Protein AF-M1CK83-F1 (afdb_monomer)

Sequence (169 aa):
MVDAKYPPCENCLCTGNTCKSPGETTPYEWPELIGVEIMKAKTIVERSNPNVTGVPLDSGCMTLVDPVCCNRVWLCPDKKDAAQYPPCEICHCIGNNCRSPGETIRYEWPELIGVEIMKAKIIIERTNPDVVAVPLDIGCITLPDPLCCNRVWLCPDKKGRVRVKPVVG

Structure (mmCIF, N/CA/C/O backbone):
data_AF-M1CK83-F1
#
_entry.id   AF-M1CK83-F1
#
loop_
_atom_site.group_PDB
_atom_site.id
_atom_site.type_symbol
_atom_site.label_atom_id
_atom_site.label_alt_id
_atom_site.label_comp_id
_atom_site.label_asym_id
_atom_site.label_entity_id
_atom_site.label_seq_id
_atom_site.pdbx_PDB_ins_code
_atom_site.Cartn_x
_atom_site.Cartn_y
_atom_site.Cartn_z
_atom_site.occupancy
_atom_site.B_iso_or_equiv
_atom_site.auth_seq_id
_atom_site.auth_comp_id
_atom_site.auth_asym_id
_atom_site.auth_atom_id
_atom_site.pdbx_PDB_model_num
ATOM 1 N N . MET A 1 1 ? 9.295 -27.386 -26.760 1.00 34.69 1 MET A N 1
ATOM 2 C CA . MET A 1 1 ? 9.116 -25.927 -26.631 1.00 34.69 1 MET A CA 1
ATOM 3 C C . MET A 1 1 ? 8.457 -25.727 -25.287 1.00 34.69 1 MET A C 1
ATOM 5 O O . MET A 1 1 ? 7.375 -26.257 -25.092 1.00 34.69 1 MET A O 1
ATOM 9 N N . VAL A 1 2 ? 9.179 -25.172 -24.317 1.00 32.31 2 VAL A N 1
ATOM 10 C CA . VAL A 1 2 ? 8.611 -24.915 -22.990 1.00 32.31 2 VAL A CA 1
ATOM 11 C C . VAL A 1 2 ? 7.762 -23.665 -23.154 1.00 32.31 2 VAL A C 1
ATOM 13 O O . VAL A 1 2 ? 8.322 -22.599 -23.398 1.00 32.31 2 VAL A O 1
ATOM 16 N N . ASP A 1 3 ? 6.437 -23.812 -23.129 1.00 34.72 3 ASP A N 1
ATOM 17 C CA . ASP A 1 3 ? 5.533 -22.664 -23.077 1.00 34.72 3 ASP A CA 1
ATOM 18 C C . ASP A 1 3 ? 5.952 -21.794 -21.893 1.00 34.72 3 ASP A C 1
ATOM 20 O O . ASP A 1 3 ? 6.069 -22.269 -20.758 1.00 34.72 3 ASP A O 1
ATOM 24 N N . ALA A 1 4 ? 6.264 -20.530 -22.169 1.00 49.19 4 ALA A N 1
ATOM 25 C CA . ALA A 1 4 ? 6.613 -19.597 -21.119 1.00 49.19 4 ALA A CA 1
ATOM 26 C C . ALA A 1 4 ? 5.390 -19.459 -20.204 1.00 49.19 4 ALA A C 1
ATOM 28 O O . ALA A 1 4 ? 4.327 -19.025 -20.640 1.00 49.19 4 ALA A O 1
ATOM 29 N N . LYS A 1 5 ? 5.549 -19.824 -18.926 1.00 58.62 5 LYS A N 1
ATOM 30 C CA . LYS A 1 5 ? 4.508 -19.741 -17.883 1.00 58.62 5 LYS A CA 1
ATOM 31 C C . LYS A 1 5 ? 3.896 -18.332 -17.759 1.00 58.62 5 LYS A C 1
ATOM 33 O O . LYS A 1 5 ? 2.818 -18.179 -17.194 1.00 58.62 5 LYS A O 1
ATOM 38 N N . TYR A 1 6 ? 4.572 -17.313 -18.296 1.00 65.12 6 TYR A N 1
ATOM 39 C CA . TYR A 1 6 ? 4.213 -15.905 -18.198 1.00 65.12 6 TYR A CA 1
ATOM 40 C C . TYR A 1 6 ? 4.265 -15.212 -19.570 1.00 65.12 6 TYR A C 1
ATOM 42 O O . TYR A 1 6 ? 5.117 -15.562 -20.394 1.00 65.12 6 TYR A O 1
ATOM 50 N N . PRO A 1 7 ? 3.408 -14.200 -19.814 1.00 71.00 7 PRO A N 1
ATOM 51 C CA . PRO A 1 7 ? 3.462 -13.377 -21.027 1.00 71.00 7 PRO A CA 1
ATOM 52 C C . PRO A 1 7 ? 4.839 -12.706 -21.175 1.00 71.00 7 PRO A C 1
ATOM 54 O O . PRO A 1 7 ? 5.480 -12.456 -20.155 1.00 71.00 7 PRO A O 1
ATOM 57 N N . PRO A 1 8 ? 5.318 -12.381 -22.391 1.00 82.19 8 PRO A N 1
ATOM 58 C CA . PRO A 1 8 ? 6.623 -11.743 -22.600 1.00 82.19 8 PRO A CA 1
ATOM 59 C C . PRO A 1 8 ? 6.838 -10.516 -21.702 1.00 82.19 8 PRO A C 1
ATOM 61 O O . PRO A 1 8 ? 5.901 -9.763 -21.455 1.00 82.19 8 PRO A O 1
ATOM 64 N N . CYS A 1 9 ? 8.053 -10.331 -21.184 1.00 80.00 9 CYS A N 1
ATOM 65 C CA . CYS A 1 9 ? 8.382 -9.187 -20.331 1.00 80.00 9 CYS A CA 1
ATOM 66 C C . CYS A 1 9 ? 8.702 -7.955 -21.182 1.00 80.00 9 CYS A C 1
ATOM 68 O O . CYS A 1 9 ? 9.577 -8.018 -22.047 1.00 80.00 9 CYS A O 1
ATOM 70 N N . GLU A 1 10 ? 8.040 -6.837 -20.900 1.00 84.94 10 GLU A N 1
ATOM 71 C CA . GLU A 1 10 ? 8.432 -5.520 -21.389 1.00 84.94 10 GLU A CA 1
ATOM 72 C C . GLU A 1 10 ? 9.302 -4.841 -20.327 1.00 84.94 10 GLU A C 1
ATOM 74 O O . GLU A 1 10 ? 8.803 -4.348 -19.317 1.00 84.94 10 GLU A O 1
ATOM 79 N N . ASN A 1 11 ? 10.621 -4.884 -20.524 1.00 80.94 11 ASN A N 1
ATOM 80 C CA . ASN A 1 11 ? 11.581 -4.356 -19.556 1.00 80.94 11 ASN A CA 1
ATOM 81 C C . ASN A 1 11 ? 11.401 -2.845 -19.363 1.00 80.94 11 ASN A C 1
ATOM 83 O O . ASN A 1 11 ? 11.449 -2.081 -20.328 1.00 80.94 11 ASN A O 1
ATOM 87 N N . CYS A 1 12 ? 11.312 -2.409 -18.110 1.00 78.00 12 CYS A N 1
ATOM 88 C CA . CYS A 1 12 ? 11.281 -0.997 -17.748 1.00 78.00 12 CYS A CA 1
ATOM 89 C C . CYS A 1 12 ? 12.086 -0.719 -16.468 1.00 78.00 12 CYS A C 1
ATOM 91 O O . CYS A 1 12 ? 12.500 -1.626 -15.750 1.00 78.00 12 CYS A O 1
ATOM 93 N N . LEU A 1 13 ? 12.312 0.566 -16.183 1.00 78.88 13 LEU A N 1
ATOM 94 C CA . LEU A 1 13 ? 12.987 1.047 -14.968 1.00 78.88 13 LEU A CA 1
ATOM 95 C C . LEU A 1 13 ? 12.004 1.715 -13.993 1.00 78.88 13 LEU A C 1
ATOM 97 O O . LEU A 1 13 ? 12.376 2.623 -13.255 1.00 78.88 13 LEU A O 1
ATOM 101 N N . CYS A 1 14 ? 10.736 1.311 -14.032 1.00 76.25 14 CYS A N 1
ATOM 102 C CA . CYS A 1 14 ? 9.659 1.892 -13.236 1.00 76.25 14 CYS A CA 1
ATOM 103 C C . CYS A 1 14 ? 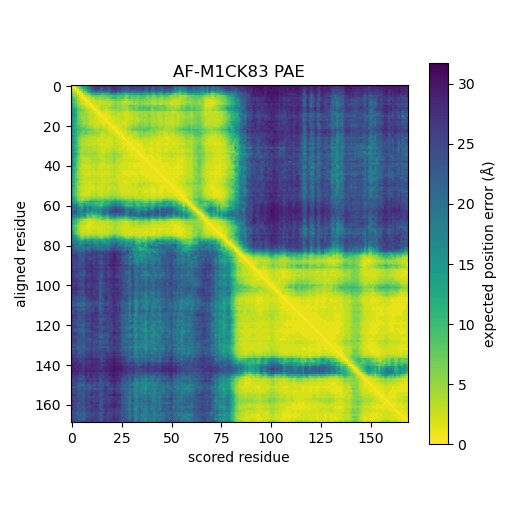8.808 0.786 -12.608 1.00 76.25 14 CYS A C 1
ATOM 105 O O . CYS A 1 14 ? 8.751 -0.333 -13.114 1.00 76.25 14 CYS A O 1
ATOM 107 N N . THR A 1 15 ? 8.110 1.105 -11.524 1.00 75.31 15 THR A N 1
ATOM 108 C CA . THR A 1 15 ? 7.147 0.205 -10.879 1.00 75.31 15 THR A CA 1
ATOM 109 C C . THR A 1 15 ? 5.887 0.957 -10.479 1.00 75.31 15 THR A C 1
ATOM 111 O O . THR A 1 15 ? 5.925 2.136 -10.111 1.00 75.31 15 THR A O 1
ATOM 114 N N . GLY A 1 16 ? 4.747 0.272 -10.561 1.00 76.56 16 GLY A N 1
ATOM 115 C CA . GLY A 1 16 ? 3.467 0.838 -10.155 1.00 76.56 16 GLY A CA 1
ATOM 116 C C . GLY A 1 16 ? 3.177 2.177 -10.835 1.00 76.56 16 GLY A C 1
ATOM 117 O O . GLY A 1 16 ? 3.464 2.375 -12.017 1.00 76.56 16 GLY A O 1
ATOM 118 N N . ASN A 1 17 ? 2.633 3.133 -10.084 1.00 80.88 17 ASN A N 1
ATOM 119 C CA . ASN A 1 17 ? 2.228 4.427 -10.639 1.00 80.88 17 ASN A CA 1
ATOM 120 C C . ASN A 1 17 ? 3.396 5.288 -11.161 1.00 80.88 17 ASN A C 1
ATOM 122 O O . ASN A 1 17 ? 3.142 6.258 -11.874 1.00 80.88 17 ASN A O 1
ATOM 126 N N . THR A 1 18 ? 4.657 4.931 -10.879 1.00 81.81 18 THR A N 1
ATOM 127 C CA . THR A 1 18 ? 5.828 5.607 -11.472 1.00 81.81 18 THR A CA 1
ATOM 128 C C . THR A 1 18 ? 6.007 5.301 -12.961 1.00 81.81 18 THR A C 1
ATOM 130 O O . THR A 1 18 ? 6.724 6.026 -13.644 1.00 81.81 18 THR A O 1
ATOM 133 N N . CYS A 1 19 ? 5.330 4.272 -13.485 1.00 83.69 19 CYS A N 1
ATOM 134 C CA . CYS A 1 19 ? 5.315 3.962 -14.915 1.00 83.69 19 CYS A CA 1
ATOM 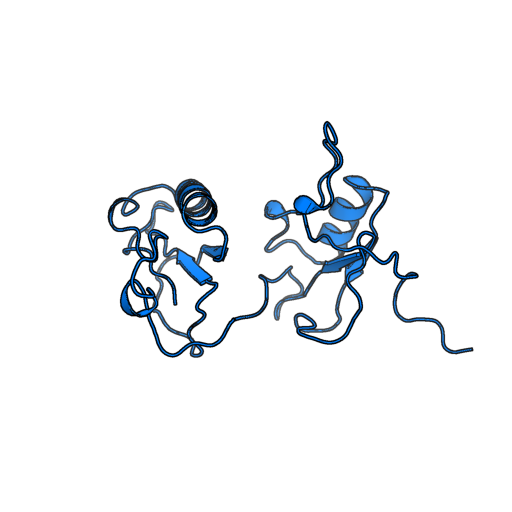135 C C . CYS A 1 19 ? 4.380 4.853 -15.743 1.00 83.69 19 CYS A C 1
ATOM 137 O O . CYS A 1 19 ? 4.386 4.757 -16.967 1.00 83.69 19 CYS A O 1
ATOM 139 N N . LYS A 1 20 ? 3.586 5.718 -15.101 1.00 87.62 20 LYS A N 1
ATOM 140 C CA . LYS A 1 20 ? 2.662 6.613 -15.800 1.00 87.62 20 LYS A CA 1
ATOM 141 C C . LYS A 1 20 ? 3.401 7.693 -16.576 1.00 87.62 20 LYS A C 1
ATOM 143 O O . LYS A 1 20 ? 4.251 8.402 -16.034 1.00 87.62 20 LYS A O 1
ATOM 148 N N . SER A 1 21 ? 2.977 7.899 -17.815 1.00 86.75 21 SER A N 1
ATOM 149 C CA . SER A 1 21 ? 3.366 9.070 -18.594 1.00 86.75 21 SER A CA 1
ATOM 150 C C . SER A 1 21 ? 2.668 10.343 -18.077 1.00 86.75 21 SER A C 1
ATOM 152 O O . SER A 1 21 ? 1.586 10.271 -17.485 1.00 86.75 21 SER A O 1
ATOM 154 N N . PRO A 1 22 ? 3.229 11.546 -18.304 1.00 87.44 22 PRO A N 1
ATOM 155 C CA . PRO A 1 22 ? 2.571 12.797 -17.934 1.00 87.44 22 PRO A CA 1
ATOM 156 C C . PRO A 1 22 ? 1.174 12.918 -18.565 1.00 87.44 22 PRO A C 1
ATOM 158 O O . PRO A 1 22 ? 1.033 12.895 -19.785 1.00 87.44 22 PRO A O 1
ATOM 161 N N . GLY A 1 23 ? 0.139 13.061 -17.732 1.00 84.88 23 GLY A N 1
ATOM 162 C CA . GLY A 1 23 ? -1.260 13.142 -18.178 1.00 84.88 23 GLY A CA 1
ATOM 163 C C . GLY A 1 23 ? -1.960 11.791 -18.365 1.00 84.88 23 GLY A C 1
ATOM 164 O O . GLY A 1 23 ? -3.145 11.768 -18.693 1.00 84.88 23 GLY A O 1
ATOM 165 N N . GLU A 1 24 ? -1.269 10.677 -18.123 1.00 87.44 24 GLU A N 1
ATOM 166 C CA . GLU A 1 24 ? -1.850 9.341 -18.175 1.00 87.44 24 GLU A CA 1
ATOM 167 C C . GLU A 1 24 ? -2.731 9.063 -16.948 1.00 87.44 24 GLU A C 1
ATOM 169 O O . GLU A 1 24 ? -2.322 9.232 -15.796 1.00 87.44 24 GLU A O 1
ATOM 174 N N . THR A 1 25 ? -3.963 8.622 -17.195 1.00 87.19 25 THR A N 1
ATOM 175 C CA . THR A 1 25 ? -4.942 8.311 -16.144 1.00 87.19 25 THR A CA 1
ATOM 176 C C . THR A 1 25 ? -5.085 6.814 -15.882 1.00 87.19 25 THR A C 1
ATOM 178 O O . THR A 1 25 ? -5.656 6.431 -14.860 1.00 87.19 25 THR A O 1
ATOM 181 N N . THR A 1 26 ? -4.542 5.966 -16.760 1.00 89.69 26 THR A N 1
ATOM 182 C CA . THR A 1 26 ? -4.573 4.503 -16.656 1.00 89.69 26 THR A CA 1
ATOM 183 C C . THR A 1 26 ? -3.820 4.024 -15.411 1.00 89.69 26 THR A C 1
ATOM 185 O O . THR A 1 26 ? -2.686 4.444 -15.179 1.00 89.69 26 THR A O 1
ATOM 188 N N . PRO A 1 27 ? -4.430 3.185 -14.556 1.00 87.56 27 PRO A N 1
ATOM 189 C CA . PRO A 1 27 ? -3.804 2.730 -13.320 1.00 87.56 27 PRO A CA 1
ATOM 190 C C . PRO A 1 27 ? -2.677 1.726 -13.587 1.00 87.56 27 PRO A C 1
ATOM 192 O O . PRO A 1 27 ? -2.767 0.902 -14.491 1.00 87.56 27 PRO A O 1
ATOM 195 N N . TYR A 1 28 ? -1.638 1.779 -12.757 1.00 86.94 28 TYR A N 1
ATOM 196 C CA . TYR A 1 28 ? -0.605 0.739 -12.652 1.00 86.94 28 TYR A CA 1
ATOM 197 C C . TYR A 1 28 ? -0.582 0.102 -11.250 1.00 86.94 28 TYR A C 1
ATOM 199 O O . TYR A 1 28 ? 0.235 -0.769 -10.967 1.00 86.94 28 TYR A O 1
ATOM 207 N N . GLU A 1 29 ? -1.494 0.531 -10.373 1.00 84.06 29 GLU A N 1
ATOM 208 C CA . GLU A 1 29 ? -1.713 0.012 -9.024 1.00 84.06 29 GLU A CA 1
ATOM 209 C C . GLU A 1 29 ? -3.215 -0.036 -8.745 1.00 84.06 29 GLU A C 1
ATOM 211 O O . GLU A 1 29 ? -3.952 0.857 -9.169 1.00 84.06 29 GLU A O 1
ATOM 216 N N . TRP A 1 30 ? -3.638 -1.056 -7.996 1.00 89.19 30 TRP A N 1
ATOM 217 C CA . TRP A 1 30 ? -5.040 -1.318 -7.665 1.00 89.19 30 TRP A CA 1
ATOM 218 C C . TRP A 1 30 ? -5.200 -1.675 -6.183 1.00 89.19 30 TRP A C 1
ATOM 220 O O . TRP A 1 30 ? -5.457 -2.834 -5.838 1.00 89.19 30 TRP A O 1
ATOM 230 N N . PRO A 1 31 ? -5.004 -0.711 -5.267 1.00 81.94 31 PRO A N 1
ATOM 231 C CA . PRO A 1 31 ? -5.125 -0.965 -3.832 1.00 81.94 31 PR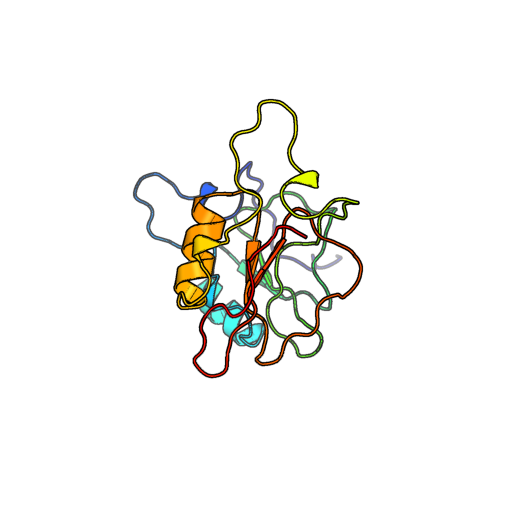O A CA 1
ATOM 232 C C . PRO A 1 31 ? -6.520 -1.468 -3.423 1.00 81.94 31 PRO A C 1
ATOM 234 O O . PRO A 1 31 ? -6.658 -2.153 -2.413 1.00 81.94 31 PRO A O 1
ATOM 237 N N . GLU A 1 32 ? -7.559 -1.169 -4.202 1.00 83.12 32 GLU A N 1
ATOM 238 C CA . GLU A 1 32 ? -8.930 -1.634 -3.990 1.00 83.12 32 GLU A CA 1
ATOM 239 C C . GLU A 1 32 ? -9.143 -3.127 -4.282 1.00 83.12 32 GLU A C 1
ATOM 241 O O . GLU A 1 32 ? -10.184 -3.670 -3.916 1.00 83.12 32 GLU A O 1
ATOM 246 N N . LEU A 1 33 ? -8.183 -3.798 -4.933 1.00 84.38 33 LEU A N 1
ATOM 247 C CA . LEU A 1 33 ? -8.259 -5.230 -5.243 1.00 84.38 33 LEU A CA 1
ATOM 248 C C . LEU A 1 33 ? -7.732 -6.130 -4.122 1.00 84.38 33 LEU A C 1
ATOM 250 O O . LEU A 1 33 ? -7.812 -7.354 -4.221 1.00 84.38 33 LEU A O 1
ATOM 254 N N . ILE A 1 34 ? -7.233 -5.552 -3.032 1.00 79.38 34 ILE A N 1
ATOM 255 C CA . ILE A 1 34 ? -6.856 -6.310 -1.839 1.00 79.38 34 ILE A CA 1
ATOM 256 C C . ILE A 1 34 ? -8.096 -7.018 -1.279 1.00 79.38 34 ILE A C 1
ATOM 258 O O . ILE A 1 34 ? -9.147 -6.406 -1.092 1.00 79.38 34 ILE A O 1
ATOM 262 N N . GLY A 1 35 ? -7.977 -8.321 -1.013 1.00 71.38 35 GLY A N 1
ATOM 263 C CA . GLY A 1 35 ? -9.104 -9.140 -0.552 1.00 71.38 35 GLY A CA 1
ATOM 264 C C . GLY A 1 35 ? -10.093 -9.542 -1.656 1.00 71.38 35 GLY A C 1
ATOM 265 O O . GLY A 1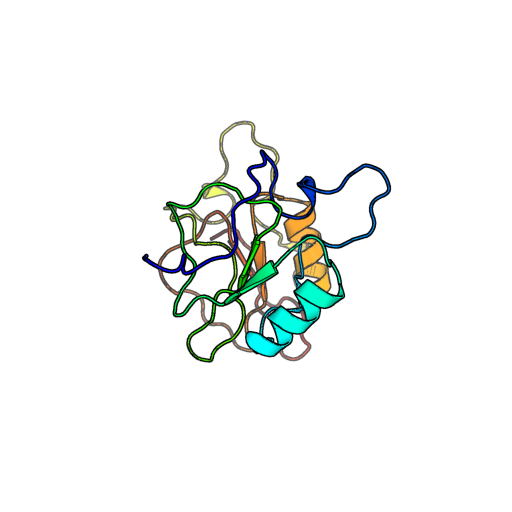 35 ? -11.044 -10.274 -1.382 1.00 71.38 35 GLY A O 1
ATOM 266 N N . VAL A 1 36 ? -9.888 -9.094 -2.900 1.00 79.31 36 VAL A N 1
ATOM 267 C CA . VAL A 1 36 ? -10.657 -9.558 -4.059 1.00 79.31 36 VAL A CA 1
ATOM 268 C C . VAL A 1 36 ? -10.079 -10.887 -4.538 1.00 79.31 36 VAL A C 1
ATOM 270 O O . VAL A 1 36 ? -8.863 -11.065 -4.592 1.00 79.31 36 VAL A O 1
ATOM 273 N N . GLU A 1 37 ? -10.971 -11.809 -4.898 1.00 81.44 37 GLU A N 1
ATOM 274 C CA . GLU A 1 37 ? -10.622 -13.089 -5.520 1.00 81.44 37 GLU A CA 1
ATOM 275 C C . GLU A 1 37 ? -9.733 -12.870 -6.759 1.00 81.44 37 GLU A C 1
ATOM 277 O O . GLU A 1 37 ? -9.985 -11.971 -7.566 1.00 81.44 37 GLU A O 1
ATOM 282 N N . ILE A 1 38 ? -8.677 -13.672 -6.892 1.00 77.94 38 ILE A N 1
ATOM 283 C CA . ILE A 1 38 ? -7.576 -13.474 -7.848 1.00 77.94 38 ILE A CA 1
ATOM 284 C C . ILE A 1 38 ? -8.038 -13.335 -9.303 1.00 77.94 38 ILE A C 1
ATOM 286 O O . ILE A 1 38 ? -7.582 -12.430 -10.007 1.00 77.94 38 ILE A O 1
ATOM 290 N N . MET A 1 39 ? -8.948 -14.184 -9.778 1.00 76.00 39 MET A N 1
ATOM 291 C CA . MET A 1 39 ? -9.411 -14.141 -11.168 1.00 76.00 39 MET A CA 1
ATOM 292 C C . MET A 1 39 ? -10.325 -12.943 -11.430 1.00 76.00 39 MET A C 1
ATOM 294 O O . MET A 1 39 ? -10.273 -12.324 -12.503 1.00 76.00 39 MET A O 1
ATOM 298 N N . LYS A 1 40 ? -11.110 -12.539 -10.432 1.00 79.25 40 LYS A N 1
ATOM 299 C CA . LYS A 1 40 ? -11.859 -11.284 -10.467 1.00 79.25 40 LYS A CA 1
ATOM 300 C C . LYS A 1 40 ? -10.925 -10.072 -10.470 1.00 79.25 40 LYS A C 1
ATOM 302 O O . LYS A 1 40 ? -11.146 -9.155 -11.261 1.00 79.25 40 LYS A O 1
ATOM 307 N N . ALA A 1 41 ? -9.872 -10.076 -9.654 1.00 85.38 41 ALA A N 1
ATOM 308 C CA . ALA A 1 41 ? -8.856 -9.026 -9.639 1.00 85.38 41 ALA A CA 1
ATOM 309 C C . ALA A 1 41 ? -8.144 -8.921 -10.998 1.00 85.38 41 ALA A C 1
ATOM 311 O O . ALA A 1 41 ? -8.064 -7.829 -11.557 1.00 85.38 41 ALA A O 1
ATOM 312 N N . LYS A 1 42 ? -7.745 -10.053 -11.593 1.00 84.56 42 LYS A N 1
ATOM 313 C CA . LYS A 1 42 ? -7.170 -10.120 -12.949 1.00 84.56 42 LYS A CA 1
ATOM 314 C C . LYS A 1 42 ? -8.062 -9.451 -13.984 1.00 84.56 42 LYS A C 1
ATOM 316 O O . LYS A 1 42 ? -7.598 -8.603 -14.740 1.00 84.56 42 LYS A O 1
ATOM 321 N N . THR A 1 43 ? -9.349 -9.784 -13.968 1.00 79.00 43 THR A N 1
ATOM 322 C CA . THR A 1 43 ? -10.325 -9.198 -14.893 1.00 79.00 43 THR A CA 1
ATOM 323 C C . THR A 1 43 ? -10.411 -7.677 -14.738 1.00 79.00 43 THR A C 1
ATOM 325 O O . THR A 1 43 ? -10.531 -6.959 -15.728 1.00 79.00 43 THR A O 1
ATOM 328 N N . ILE A 1 44 ? -10.353 -7.163 -13.505 1.00 90.50 44 ILE A N 1
ATOM 329 C CA . ILE A 1 44 ? -10.410 -5.719 -13.245 1.00 90.50 44 ILE A CA 1
ATOM 330 C C . ILE A 1 44 ? -9.128 -5.025 -13.719 1.00 90.50 44 ILE A C 1
ATOM 332 O O . ILE A 1 44 ? -9.220 -3.984 -14.371 1.00 90.50 44 ILE A O 1
ATOM 336 N N . VAL A 1 45 ? -7.959 -5.612 -13.457 1.00 90.94 45 VAL A N 1
ATOM 337 C CA . VAL A 1 45 ? -6.660 -5.103 -13.926 1.00 90.94 45 VAL A CA 1
ATOM 338 C C . VAL A 1 45 ? -6.652 -4.963 -15.447 1.00 90.94 45 VAL A C 1
ATOM 340 O O . VAL A 1 45 ? -6.507 -3.858 -15.958 1.00 90.94 45 VAL A O 1
ATOM 343 N N . GLU A 1 46 ? -6.916 -6.048 -16.174 1.00 88.19 46 GLU A N 1
ATOM 344 C CA . GLU A 1 46 ? -6.823 -6.071 -17.644 1.00 88.19 46 GLU A CA 1
ATOM 345 C C . GLU A 1 46 ? -7.880 -5.191 -18.316 1.00 88.19 46 GLU A C 1
ATOM 347 O O . GLU A 1 46 ? -7.669 -4.651 -19.400 1.00 88.19 46 GLU A O 1
ATOM 352 N N . ARG A 1 47 ? -9.027 -4.999 -17.657 1.00 90.69 47 ARG A N 1
ATOM 353 C CA . ARG A 1 47 ? -10.070 -4.088 -18.133 1.00 90.69 47 ARG A CA 1
ATOM 354 C C . ARG A 1 47 ? -9.723 -2.618 -17.905 1.00 90.69 47 ARG A C 1
ATOM 356 O O . ARG A 1 47 ? -10.141 -1.773 -18.693 1.00 90.69 47 ARG A O 1
ATOM 363 N N . SER A 1 48 ? -9.054 -2.299 -16.801 1.00 92.94 48 SER A N 1
ATOM 364 C CA . SER A 1 48 ? -8.762 -0.913 -16.408 1.00 92.94 48 SER A CA 1
ATOM 365 C C . SER A 1 48 ? -7.448 -0.395 -16.985 1.00 92.94 48 SER A C 1
ATOM 367 O O . SER A 1 48 ? -7.335 0.807 -17.215 1.00 92.94 48 SER A O 1
ATOM 369 N N . ASN A 1 49 ? -6.496 -1.281 -17.278 1.00 92.44 49 ASN A N 1
ATOM 370 C CA . ASN A 1 49 ? -5.299 -0.974 -18.043 1.00 92.44 49 ASN A CA 1
ATOM 371 C C . ASN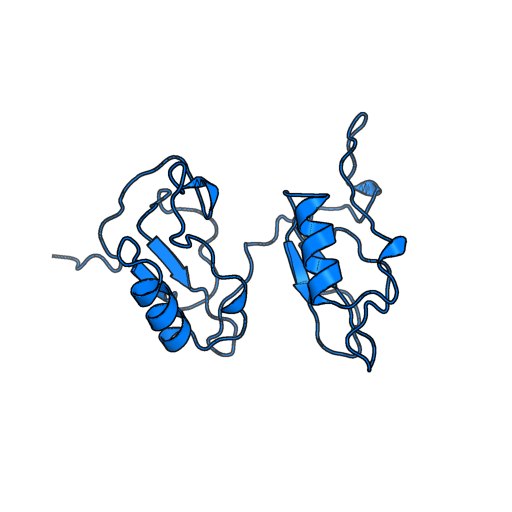 A 1 49 ? -5.032 -2.096 -19.070 1.00 92.44 49 ASN A C 1
ATOM 373 O O . ASN A 1 49 ? -4.496 -3.143 -18.709 1.00 92.44 49 ASN A O 1
ATOM 377 N N . PRO A 1 50 ? -5.378 -1.892 -20.355 1.00 90.62 50 PRO A N 1
ATOM 378 C CA . PRO A 1 50 ? -5.191 -2.904 -21.395 1.00 90.62 50 PRO A CA 1
ATOM 379 C C . PRO A 1 50 ? -3.721 -3.107 -21.800 1.00 90.62 50 PRO A C 1
ATOM 381 O O . PRO A 1 50 ? -3.429 -4.034 -22.552 1.00 90.62 50 PRO A O 1
ATOM 384 N N . ASN A 1 51 ? -2.797 -2.263 -21.323 1.00 89.50 51 ASN A N 1
ATOM 385 C CA . ASN A 1 51 ? -1.364 -2.380 -21.610 1.00 89.50 51 ASN A CA 1
ATOM 386 C C . ASN A 1 51 ? -0.644 -3.333 -20.645 1.00 89.50 51 ASN A C 1
ATOM 388 O O . ASN A 1 51 ? 0.542 -3.604 -20.818 1.00 89.50 51 ASN A O 1
ATOM 392 N N . VAL A 1 52 ? -1.337 -3.842 -19.622 1.00 89.88 52 VAL A N 1
ATOM 393 C CA . VAL A 1 52 ? -0.760 -4.762 -18.641 1.00 89.88 52 VAL A CA 1
ATOM 394 C C . VAL A 1 52 ? -1.539 -6.068 -18.582 1.00 89.88 52 VAL A C 1
ATOM 396 O O . VAL A 1 52 ? -2.733 -6.128 -18.857 1.00 89.88 52 VAL A O 1
ATOM 399 N N . THR A 1 53 ? -0.855 -7.135 -18.184 1.00 85.69 53 THR A N 1
ATOM 400 C CA . THR A 1 53 ? -1.451 -8.446 -17.927 1.00 85.69 53 THR A CA 1
ATOM 401 C C . THR A 1 53 ? -1.437 -8.727 -16.431 1.00 85.69 53 THR A C 1
ATOM 403 O O . THR A 1 53 ? -0.382 -8.673 -15.795 1.00 85.69 53 THR A O 1
ATOM 406 N N . GLY A 1 54 ? -2.596 -9.071 -15.867 1.00 83.12 54 GLY A N 1
ATOM 407 C CA . GLY A 1 54 ? -2.670 -9.590 -14.503 1.00 83.12 54 GLY A CA 1
ATOM 408 C C . GLY A 1 54 ? -2.098 -11.005 -14.464 1.00 83.12 54 GLY A C 1
ATOM 409 O O . GLY A 1 54 ? -2.547 -11.870 -15.217 1.00 83.12 54 GLY A O 1
ATOM 410 N N . VAL A 1 55 ? -1.116 -11.268 -13.609 1.00 82.12 55 VAL A N 1
ATOM 411 C CA . VAL A 1 55 ? -0.434 -12.562 -13.511 1.00 82.12 55 VAL A CA 1
ATOM 412 C C . VAL A 1 55 ? -0.749 -13.204 -12.158 1.00 82.12 55 VAL A C 1
ATOM 414 O O . VAL A 1 55 ? -0.084 -12.887 -11.169 1.00 82.12 55 VAL A O 1
ATOM 417 N N . PRO A 1 56 ? -1.764 -14.091 -12.096 1.00 77.69 56 PRO A N 1
ATOM 418 C CA . PRO A 1 56 ? -2.014 -14.940 -10.940 1.00 77.69 56 PRO A CA 1
ATOM 419 C C . PRO A 1 56 ? -0.776 -15.758 -10.601 1.00 77.69 56 PRO A C 1
ATOM 421 O O . PRO A 1 56 ? -0.199 -16.415 -11.471 1.00 77.69 56 PRO A O 1
ATOM 424 N N . LEU A 1 57 ? -0.367 -15.717 -9.340 1.00 72.50 57 LEU A N 1
ATOM 425 C CA . LEU A 1 57 ? 0.635 -16.630 -8.812 1.00 72.50 57 LEU A CA 1
ATOM 426 C C . LEU A 1 57 ? -0.058 -17.818 -8.149 1.00 72.50 57 LEU A C 1
ATOM 428 O O . LEU A 1 57 ? -1.154 -17.674 -7.628 1.00 72.50 57 LEU A O 1
ATOM 432 N N . ASP A 1 58 ? 0.586 -18.984 -8.158 1.00 59.41 58 ASP A N 1
ATOM 433 C CA . ASP A 1 58 ? 0.018 -20.199 -7.555 1.00 59.41 58 ASP A CA 1
ATOM 434 C C . ASP A 1 58 ? 0.110 -20.175 -6.015 1.00 59.41 58 ASP A C 1
ATOM 436 O O . ASP A 1 58 ? -0.672 -20.824 -5.328 1.00 59.41 58 ASP A O 1
ATOM 440 N N . SER A 1 59 ? 1.080 -19.442 -5.451 1.00 60.56 59 SER A N 1
ATOM 441 C CA . SER A 1 59 ? 1.235 -19.256 -4.003 1.00 60.56 59 SER A CA 1
ATOM 442 C C . SER A 1 59 ? 2.253 -18.163 -3.675 1.00 60.56 59 SER A C 1
ATOM 444 O O . SER A 1 59 ? 3.341 -18.152 -4.258 1.00 60.56 59 SER A O 1
ATOM 446 N N . GLY A 1 60 ? 1.951 -17.322 -2.679 1.00 57.47 60 GLY A N 1
ATOM 447 C CA . GLY A 1 60 ? 2.866 -16.286 -2.186 1.00 57.47 60 GLY A CA 1
ATOM 448 C C . GLY A 1 60 ? 3.135 -15.168 -3.198 1.00 57.47 60 GLY A C 1
ATOM 449 O O . GLY A 1 60 ? 2.625 -15.175 -4.316 1.00 57.47 60 GLY A O 1
ATOM 450 N N . CYS A 1 61 ? 3.945 -14.188 -2.799 1.00 62.34 61 CYS A N 1
ATOM 451 C CA . CYS A 1 61 ? 4.535 -13.236 -3.736 1.00 62.34 61 CYS A CA 1
ATOM 452 C C . CYS A 1 61 ? 5.957 -13.679 -4.074 1.00 62.34 61 CYS A C 1
ATOM 454 O O . CYS A 1 61 ? 6.752 -13.947 -3.171 1.00 62.34 61 CYS A O 1
ATOM 456 N N . MET A 1 62 ? 6.287 -13.726 -5.369 1.00 53.28 62 MET A N 1
ATOM 457 C CA . MET A 1 62 ? 7.674 -13.866 -5.808 1.00 53.28 62 MET A CA 1
ATOM 458 C C . MET A 1 62 ? 8.453 -12.643 -5.323 1.00 53.28 62 MET A C 1
ATOM 460 O O . MET A 1 62 ? 8.191 -11.526 -5.756 1.00 53.28 62 MET A O 1
ATOM 464 N N . THR A 1 63 ? 9.377 -12.850 -4.389 1.00 48.56 63 THR A N 1
ATOM 465 C CA . THR A 1 63 ? 10.187 -11.771 -3.824 1.00 48.56 63 THR A CA 1
ATOM 466 C C . THR A 1 63 ? 11.298 -11.330 -4.756 1.00 48.56 63 THR A C 1
ATOM 468 O O . THR A 1 63 ? 11.573 -10.143 -4.829 1.00 48.56 63 THR A O 1
ATOM 471 N N . LEU A 1 64 ? 11.977 -12.233 -5.451 1.00 48.31 64 LEU A N 1
ATOM 472 C CA . LEU A 1 64 ? 13.298 -11.910 -5.983 1.00 48.31 64 LEU A CA 1
ATOM 473 C C . LEU A 1 64 ? 13.672 -12.894 -7.093 1.00 48.31 64 LEU A C 1
ATOM 475 O O . LEU A 1 64 ? 14.269 -13.907 -6.760 1.00 48.31 64 LEU A O 1
ATOM 479 N N . VAL A 1 65 ? 13.340 -12.626 -8.368 1.00 40.72 65 VAL A N 1
ATOM 480 C CA . VAL A 1 65 ? 14.188 -13.051 -9.516 1.00 40.72 65 VAL A CA 1
ATOM 481 C C . VAL A 1 65 ? 13.765 -12.550 -10.909 1.00 40.72 65 VAL A C 1
ATOM 483 O O . VAL A 1 65 ? 14.586 -12.638 -11.818 1.00 40.72 65 VAL A O 1
ATOM 486 N N . ASP A 1 66 ? 12.551 -12.039 -11.131 1.00 50.06 66 ASP A N 1
ATOM 487 C CA . ASP A 1 66 ? 12.104 -11.698 -12.497 1.00 50.06 66 ASP A CA 1
ATOM 488 C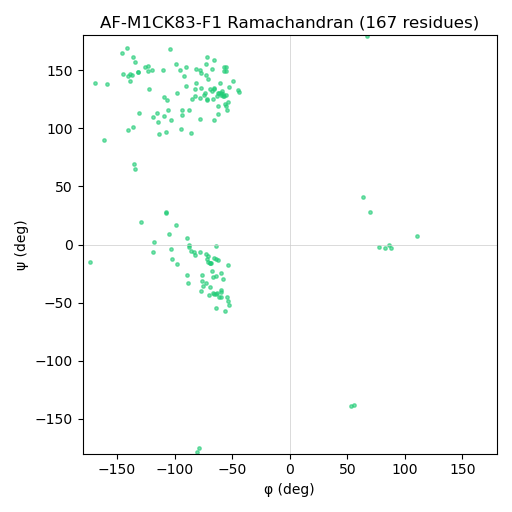 C . ASP A 1 66 ? 12.425 -10.228 -12.861 1.00 50.06 66 ASP A C 1
ATOM 490 O O . ASP A 1 66 ? 12.369 -9.363 -11.980 1.00 50.06 66 ASP A O 1
ATOM 494 N N . PRO A 1 67 ? 12.773 -9.909 -14.126 1.00 58.88 67 PRO A N 1
ATOM 495 C CA . PRO A 1 67 ? 13.015 -8.534 -14.547 1.00 58.88 67 PRO A CA 1
ATOM 496 C C . PRO A 1 67 ? 11.789 -7.656 -14.272 1.00 58.88 67 PRO A C 1
ATOM 498 O O . PRO A 1 67 ? 10.650 -8.123 -14.302 1.00 58.88 67 PRO A O 1
ATOM 501 N N . VAL A 1 68 ? 12.017 -6.369 -13.999 1.00 68.31 68 VAL A N 1
ATOM 502 C CA . VAL A 1 68 ? 10.932 -5.397 -13.829 1.00 68.31 68 VAL A CA 1
ATOM 503 C C . VAL A 1 68 ? 10.212 -5.243 -15.171 1.00 68.31 68 VAL A C 1
ATOM 505 O O . VAL A 1 68 ? 10.759 -4.668 -16.114 1.00 68.31 68 VAL A O 1
ATOM 508 N N . CYS A 1 69 ? 9.002 -5.801 -15.258 1.00 79.81 69 CYS A N 1
ATOM 509 C CA . CYS A 1 69 ? 8.169 -5.760 -16.455 1.00 79.81 69 CYS A CA 1
ATOM 510 C C . CYS A 1 69 ? 7.021 -4.760 -16.258 1.00 79.81 69 CYS A C 1
ATOM 512 O O . CYS A 1 69 ? 6.142 -5.010 -15.432 1.00 79.81 69 CYS A O 1
ATOM 514 N N . CYS A 1 70 ? 6.967 -3.667 -17.026 1.00 84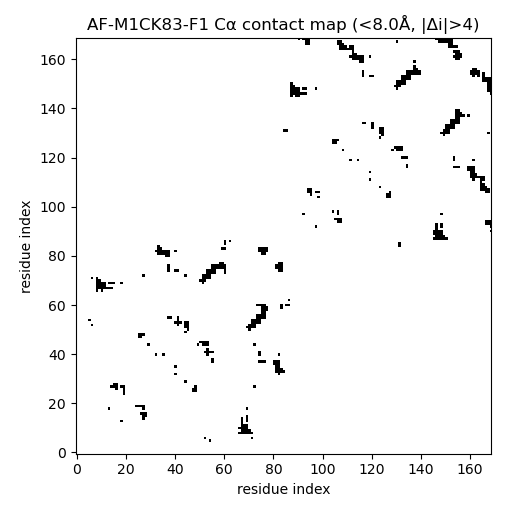.75 70 CYS A N 1
ATOM 515 C CA . CYS A 1 70 ? 5.868 -2.687 -16.917 1.00 84.75 70 CYS A CA 1
ATOM 516 C C . CYS A 1 70 ? 4.527 -3.258 -17.378 1.00 84.75 70 CYS A C 1
ATOM 518 O O . CYS A 1 70 ? 3.478 -2.768 -16.968 1.00 84.75 70 CYS A O 1
ATOM 520 N N . ASN A 1 71 ? 4.559 -4.292 -18.218 1.00 87.75 71 ASN A N 1
ATOM 521 C CA . ASN A 1 71 ? 3.378 -4.940 -18.766 1.00 87.75 71 ASN A CA 1
ATOM 522 C C . ASN A 1 71 ? 2.845 -6.092 -17.892 1.00 87.75 71 ASN A C 1
ATOM 524 O O . ASN A 1 71 ? 1.925 -6.794 -18.314 1.00 87.75 71 ASN A O 1
ATOM 528 N N . ARG A 1 72 ? 3.400 -6.330 -16.693 1.00 84.56 72 ARG A N 1
ATOM 529 C CA . ARG A 1 72 ? 2.951 -7.403 -15.790 1.00 84.56 72 ARG A CA 1
ATOM 530 C C . ARG A 1 72 ? 2.530 -6.851 -14.434 1.00 84.56 72 ARG A C 1
ATOM 532 O O . ARG A 1 72 ? 3.261 -6.096 -13.803 1.00 84.56 72 ARG A O 1
ATOM 539 N N . VAL A 1 73 ? 1.381 -7.312 -13.951 1.00 83.69 73 VAL A N 1
ATOM 540 C CA . VAL A 1 73 ? 0.870 -7.015 -12.608 1.00 83.69 73 VAL A CA 1
ATOM 541 C C . VAL A 1 73 ? 0.748 -8.321 -11.842 1.00 83.69 73 VAL A C 1
ATOM 543 O O . VAL A 1 73 ? -0.107 -9.146 -12.155 1.00 83.69 73 VAL A O 1
ATOM 546 N N . TRP A 1 74 ? 1.604 -8.532 -10.847 1.00 80.12 74 TRP A N 1
ATOM 547 C CA . TRP A 1 74 ? 1.578 -9.751 -10.041 1.00 80.12 74 TRP A CA 1
ATOM 548 C C . TRP A 1 74 ? 0.365 -9.764 -9.106 1.00 80.12 74 TRP A C 1
ATOM 550 O O . TRP A 1 74 ? 0.177 -8.854 -8.301 1.00 80.12 74 TRP A O 1
ATOM 560 N N . LEU A 1 75 ? -0.451 -10.813 -9.205 1.00 80.06 75 LEU A N 1
ATOM 561 C CA . LEU A 1 75 ? -1.610 -11.046 -8.349 1.00 80.06 75 LEU A CA 1
ATOM 562 C C . LEU A 1 75 ? -1.267 -12.193 -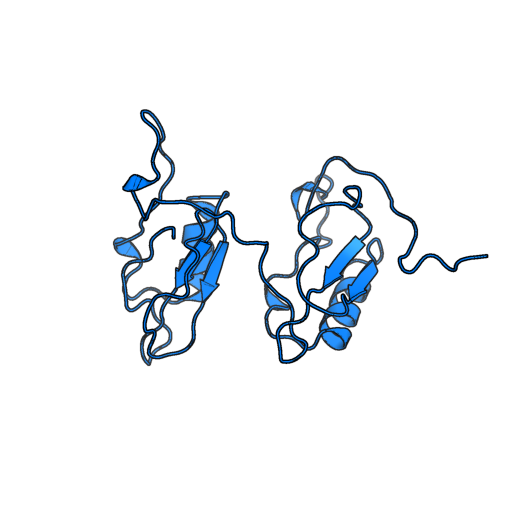7.405 1.00 80.06 75 LEU A C 1
ATOM 564 O O . LEU A 1 75 ? -1.322 -13.365 -7.776 1.00 80.06 75 LEU A O 1
ATOM 568 N N . CYS A 1 76 ? -0.842 -11.841 -6.198 1.00 75.00 76 CYS A N 1
ATOM 569 C CA . CYS A 1 76 ? -0.376 -12.810 -5.216 1.00 75.00 76 CYS A CA 1
ATOM 570 C C . CYS A 1 76 ? -1.543 -13.346 -4.378 1.00 75.00 76 CYS A C 1
ATOM 572 O O . CYS A 1 76 ? -2.103 -12.557 -3.620 1.00 75.00 76 CYS A O 1
ATOM 574 N N . PRO A 1 77 ? -1.897 -14.637 -4.429 1.00 65.88 77 PRO A N 1
ATOM 575 C CA . PRO A 1 77 ? -2.953 -15.183 -3.583 1.00 65.88 77 PRO A CA 1
ATOM 576 C C . PRO A 1 77 ? -2.515 -15.269 -2.116 1.00 65.88 77 PRO A C 1
ATOM 578 O O . PRO A 1 77 ? -1.371 -15.605 -1.791 1.00 65.88 77 PRO A O 1
ATOM 581 N N . ASP A 1 78 ? -3.437 -14.996 -1.202 1.00 63.44 78 ASP A N 1
ATOM 582 C CA . ASP A 1 78 ? -3.379 -15.385 0.200 1.00 63.44 78 ASP A CA 1
ATOM 583 C C . ASP A 1 78 ? -3.770 -16.866 0.358 1.00 63.44 78 ASP A C 1
ATOM 585 O O . ASP A 1 78 ? -3.996 -17.586 -0.613 1.00 63.44 78 ASP A O 1
ATOM 589 N N . LYS A 1 79 ? -3.860 -17.358 1.600 1.00 61.66 79 LYS A N 1
ATOM 590 C CA . LYS A 1 79 ? -4.284 -18.747 1.876 1.00 61.66 79 LYS A CA 1
ATOM 591 C C . LYS A 1 79 ? -5.739 -19.047 1.448 1.00 61.66 79 LYS A C 1
ATOM 593 O O . LYS A 1 79 ? -6.202 -20.162 1.674 1.00 61.66 79 LYS A O 1
ATOM 598 N N . LYS A 1 80 ? -6.465 -18.057 0.918 1.00 58.19 80 LYS A N 1
ATOM 599 C CA . LYS A 1 80 ? -7.862 -18.086 0.468 1.00 58.19 80 LYS A CA 1
ATOM 600 C C . LYS A 1 80 ? -8.026 -17.520 -0.962 1.00 58.19 80 LYS A C 1
ATOM 602 O O . LYS A 1 80 ? -9.143 -17.155 -1.320 1.00 58.19 80 LYS A O 1
ATOM 607 N N . ASP A 1 81 ? -6.952 -17.445 -1.755 1.00 50.22 81 ASP A N 1
ATOM 608 C CA . ASP A 1 81 ? -6.934 -16.922 -3.132 1.00 50.22 81 ASP A CA 1
ATOM 609 C C . ASP A 1 81 ? -7.291 -15.420 -3.301 1.00 50.22 81 ASP A C 1
ATOM 611 O O . ASP A 1 81 ? -7.976 -15.041 -4.254 1.00 50.22 81 ASP A O 1
ATOM 615 N N . ALA A 1 82 ? -6.803 -14.536 -2.415 1.00 48.44 82 ALA A N 1
ATOM 616 C CA . ALA A 1 82 ? -6.942 -13.067 -2.517 1.00 48.44 82 ALA A CA 1
ATOM 617 C C . ALA A 1 82 ? -5.601 -12.291 -2.592 1.00 48.44 82 ALA A C 1
ATOM 619 O O . ALA A 1 82 ? -4.613 -12.719 -2.013 1.00 48.44 82 ALA A O 1
ATOM 620 N N . ALA A 1 83 ? -5.549 -11.128 -3.264 1.00 44.62 83 ALA A N 1
ATOM 621 C CA . ALA A 1 83 ? -4.309 -10.357 -3.520 1.00 44.62 83 ALA A CA 1
ATOM 622 C C . ALA A 1 83 ? -3.513 -9.906 -2.250 1.00 44.62 83 ALA A C 1
ATOM 624 O O . ALA A 1 83 ? -4.104 -9.312 -1.345 1.00 44.62 83 ALA A O 1
ATOM 625 N N . GLN A 1 84 ? -2.178 -10.119 -2.204 1.00 56.12 84 GLN A N 1
ATOM 626 C CA . GLN A 1 84 ? -1.266 -9.758 -1.085 1.00 56.12 84 GLN A CA 1
ATOM 627 C C . GLN A 1 84 ? -0.468 -8.442 -1.256 1.00 56.12 84 GLN A C 1
ATOM 629 O O . GLN A 1 84 ? -0.167 -8.000 -2.362 1.00 56.12 84 GLN A O 1
ATOM 634 N N . TYR A 1 85 ? -0.068 -7.865 -0.111 1.00 57.09 85 TYR A N 1
ATOM 635 C CA . TYR A 1 85 ? 0.855 -6.727 0.055 1.00 57.09 85 TYR A CA 1
ATOM 636 C C . TYR A 1 85 ? 2.296 -7.042 -0.399 1.00 57.09 85 TYR A C 1
ATOM 638 O O . TYR A 1 85 ? 2.683 -8.215 -0.380 1.00 57.09 85 TYR A O 1
ATOM 646 N N . PRO A 1 86 ? 3.129 -6.023 -0.713 1.00 62.97 86 PRO A N 1
ATOM 647 C CA . PRO A 1 86 ? 4.538 -6.236 -1.030 1.00 62.97 86 PRO A CA 1
ATOM 648 C C . PRO A 1 86 ? 5.278 -6.994 0.084 1.00 62.97 86 PRO A C 1
ATOM 650 O O . PRO A 1 86 ? 4.875 -6.935 1.258 1.00 62.97 86 PRO A O 1
ATOM 653 N N . PRO A 1 87 ? 6.344 -7.736 -0.262 1.00 69.44 87 PRO A N 1
ATOM 654 C CA . PRO A 1 87 ? 7.068 -8.564 0.691 1.00 69.44 87 PRO A CA 1
ATOM 655 C C . PRO A 1 87 ? 7.568 -7.798 1.913 1.00 69.44 87 PRO A C 1
ATOM 657 O O . PRO A 1 87 ? 7.870 -6.614 1.839 1.00 69.44 87 PRO A O 1
ATOM 660 N N . CYS A 1 88 ? 7.647 -8.487 3.047 1.00 72.06 88 CYS A N 1
ATOM 661 C CA . CYS A 1 88 ? 8.169 -7.920 4.285 1.00 72.06 88 CYS A CA 1
ATOM 662 C C . CYS A 1 88 ? 9.669 -7.619 4.162 1.00 72.06 88 CYS A C 1
ATOM 664 O O . CYS A 1 88 ? 10.453 -8.529 3.886 1.00 72.06 88 CYS A O 1
ATOM 666 N N . GLU A 1 89 ? 10.066 -6.378 4.430 1.00 81.31 89 GLU A N 1
ATOM 667 C CA . GLU A 1 89 ? 11.467 -6.014 4.650 1.00 81.31 89 GLU A CA 1
ATOM 668 C C . GLU A 1 89 ? 11.825 -6.241 6.116 1.00 81.31 89 GLU A C 1
ATOM 670 O O . GLU A 1 89 ? 11.536 -5.411 6.980 1.00 81.31 89 GLU A O 1
ATOM 675 N N . ILE A 1 90 ? 12.408 -7.410 6.392 1.00 81.44 90 ILE A N 1
ATOM 676 C CA . ILE A 1 90 ? 12.732 -7.851 7.751 1.00 81.44 90 ILE A CA 1
ATOM 677 C C . ILE A 1 90 ? 13.689 -6.858 8.406 1.00 81.44 90 ILE A C 1
ATOM 679 O O . ILE A 1 90 ? 14.756 -6.561 7.865 1.00 81.44 90 ILE A O 1
ATOM 683 N N . CYS A 1 91 ? 13.341 -6.402 9.607 1.00 79.94 91 CYS A N 1
ATOM 684 C CA . CYS A 1 91 ? 14.214 -5.546 10.393 1.00 79.94 91 CYS A CA 1
ATOM 685 C C . CYS A 1 91 ? 14.100 -5.784 11.901 1.00 79.94 91 CYS A C 1
ATOM 687 O O . CYS A 1 91 ? 13.178 -6.428 12.393 1.00 79.94 91 CYS A O 1
ATOM 689 N N . HIS A 1 92 ? 15.078 -5.270 12.648 1.00 84.69 92 HIS A N 1
ATOM 690 C CA . HIS A 1 92 ? 15.190 -5.451 14.101 1.00 84.69 92 HIS A CA 1
ATOM 691 C C . HIS A 1 92 ? 14.860 -4.169 14.882 1.00 84.69 92 HIS A C 1
ATOM 693 O O . HIS A 1 92 ? 15.390 -3.937 15.968 1.00 84.69 92 HIS A O 1
ATOM 699 N N . CYS A 1 93 ? 14.016 -3.307 14.319 1.00 87.00 93 CYS A N 1
ATOM 700 C CA . CYS A 1 93 ? 13.606 -2.043 14.918 1.00 87.00 93 CYS A CA 1
ATOM 701 C C . CYS A 1 93 ? 12.090 -1.848 14.764 1.00 87.00 93 CYS A C 1
ATOM 703 O O . CYS A 1 93 ? 11.450 -2.507 13.950 1.00 87.00 93 CYS A O 1
ATOM 705 N N . ILE A 1 94 ? 11.516 -0.956 15.574 1.00 87.12 94 ILE A N 1
ATOM 706 C CA . ILE A 1 94 ? 10.096 -0.581 15.532 1.00 87.12 94 ILE A CA 1
ATOM 707 C C . ILE A 1 94 ? 9.997 0.928 15.725 1.00 87.12 94 ILE A C 1
ATOM 709 O O . ILE A 1 94 ? 10.692 1.496 16.576 1.00 87.12 94 ILE A O 1
ATOM 713 N N . GLY A 1 95 ? 9.096 1.568 14.984 1.00 89.69 95 GLY A N 1
ATOM 714 C CA . GLY A 1 95 ? 8.793 2.985 15.130 1.00 89.69 95 GLY A CA 1
ATOM 715 C C . GLY A 1 95 ? 10.041 3.853 14.983 1.00 89.69 95 GLY A C 1
ATOM 716 O O . GLY A 1 95 ? 10.895 3.605 14.133 1.00 89.69 95 GLY A O 1
ATOM 717 N N . ASN A 1 96 ? 10.178 4.873 15.831 1.00 92.06 96 ASN A N 1
ATOM 718 C CA . ASN A 1 96 ? 11.305 5.804 15.734 1.00 92.06 96 ASN A CA 1
ATOM 719 C C . ASN A 1 96 ? 12.682 5.155 15.984 1.00 92.06 96 ASN A C 1
ATOM 721 O O . ASN A 1 96 ? 13.689 5.782 15.668 1.00 92.06 96 ASN A O 1
ATOM 725 N N . ASN A 1 97 ? 12.755 3.918 16.494 1.00 90.38 97 ASN A N 1
ATOM 726 C CA . ASN A 1 97 ? 14.027 3.195 16.607 1.00 90.38 97 ASN A CA 1
ATOM 727 C C . ASN A 1 97 ? 14.597 2.779 15.241 1.00 90.38 97 ASN A C 1
ATOM 729 O O . ASN A 1 97 ? 15.769 2.428 15.164 1.00 90.38 97 ASN A O 1
ATOM 733 N N . CYS A 1 98 ? 13.787 2.804 14.178 1.00 86.25 98 CYS A N 1
ATOM 734 C CA . CYS A 1 98 ? 14.244 2.579 12.807 1.00 86.25 98 CYS A CA 1
ATOM 735 C C . CYS A 1 98 ? 14.845 3.824 12.147 1.00 86.25 98 CYS A C 1
ATOM 737 O O . CYS A 1 98 ? 15.399 3.723 11.058 1.00 86.25 98 CYS A O 1
ATOM 739 N N . ARG A 1 99 ? 14.733 4.994 12.788 1.00 90.31 99 ARG A N 1
ATOM 740 C CA . ARG A 1 99 ? 15.163 6.267 12.211 1.00 90.31 99 ARG A CA 1
ATOM 741 C C . ARG A 1 99 ? 16.684 6.391 12.202 1.00 90.31 99 ARG A C 1
ATOM 743 O O . ARG A 1 99 ? 17.330 6.274 13.246 1.00 90.31 99 ARG A O 1
ATOM 750 N N . SER A 1 100 ? 17.235 6.758 11.050 1.00 88.19 100 SER A N 1
ATOM 751 C CA . SER A 1 100 ? 18.647 7.118 10.917 1.00 88.19 100 SER A CA 1
ATOM 752 C C . SER A 1 100 ? 18.919 8.569 11.358 1.00 88.19 100 SER A C 1
ATOM 754 O O . SER A 1 100 ? 18.048 9.438 11.246 1.00 88.19 100 SER A O 1
ATOM 756 N N . PRO A 1 101 ? 20.129 8.898 11.855 1.00 88.75 101 PRO A N 1
ATOM 757 C CA . PRO A 1 101 ? 20.480 10.274 12.204 1.00 88.75 101 PRO A CA 1
ATOM 758 C C . PRO A 1 101 ? 20.322 11.233 11.013 1.00 88.75 101 PRO A C 1
ATOM 760 O O . PRO A 1 101 ? 20.876 10.998 9.943 1.00 88.75 101 PRO A O 1
ATOM 763 N N . GLY A 1 102 ? 19.590 12.333 11.211 1.00 86.31 102 GLY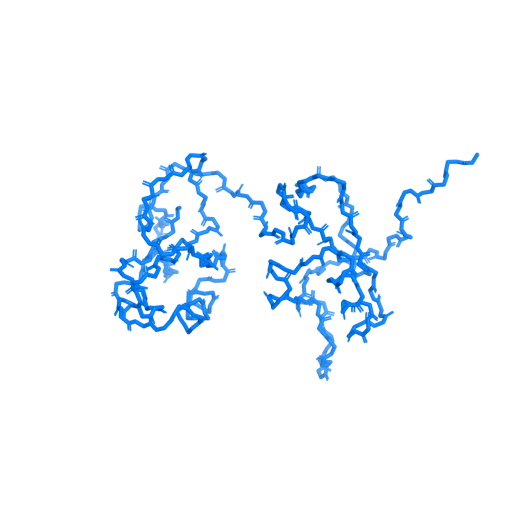 A N 1
ATOM 764 C CA . GLY A 1 102 ? 19.335 13.345 10.174 1.00 86.31 102 GLY A CA 1
ATOM 765 C C . GLY A 1 102 ? 18.107 13.081 9.297 1.00 86.31 102 GLY A C 1
ATOM 766 O O . GLY A 1 102 ? 17.757 13.923 8.473 1.00 86.31 102 GLY A O 1
ATOM 767 N N . GLU A 1 103 ? 17.419 11.959 9.496 1.00 87.31 103 GLU A N 1
ATOM 768 C CA . GLU A 1 103 ? 16.233 11.593 8.733 1.00 87.31 103 GLU A CA 1
ATOM 769 C C . GLU A 1 103 ? 14.964 12.267 9.277 1.00 87.31 103 GLU A C 1
ATOM 771 O O . GLU A 1 103 ? 14.699 12.286 10.483 1.00 87.31 103 GLU A O 1
ATOM 776 N N . THR A 1 104 ? 14.156 12.828 8.376 1.00 88.25 104 THR A N 1
ATOM 777 C CA . THR A 1 104 ? 12.927 13.566 8.714 1.00 88.25 104 THR A CA 1
ATOM 778 C C . THR A 1 104 ? 11.649 12.761 8.469 1.00 88.25 104 THR A C 1
ATOM 780 O O . THR A 1 104 ? 10.558 13.233 8.803 1.00 88.25 104 THR A O 1
ATOM 783 N N . ILE A 1 105 ? 11.768 11.546 7.923 1.00 90.88 105 ILE A N 1
ATOM 784 C CA . ILE A 1 105 ? 10.631 10.673 7.629 1.00 90.88 105 ILE A CA 1
ATOM 785 C C . ILE A 1 105 ? 9.955 10.181 8.919 1.00 90.88 105 ILE A C 1
ATOM 787 O O . ILE A 1 105 ? 10.552 10.090 10.007 1.00 90.88 105 ILE A O 1
ATOM 791 N N . ARG A 1 106 ? 8.650 9.919 8.823 1.00 93.19 106 ARG A N 1
ATOM 792 C CA . ARG A 1 106 ? 7.830 9.501 9.963 1.00 93.19 106 ARG A CA 1
ATOM 793 C C . ARG A 1 106 ? 7.821 7.986 10.106 1.00 93.19 106 ARG A C 1
ATOM 795 O O . ARG A 1 106 ? 7.608 7.278 9.133 1.00 93.19 106 ARG A O 1
ATOM 802 N N . TYR A 1 107 ? 7.956 7.514 11.342 1.00 94.44 107 TYR A N 1
ATOM 803 C CA . TYR A 1 107 ? 7.835 6.095 11.689 1.00 94.44 107 TYR A CA 1
ATOM 804 C C . TYR A 1 107 ? 6.687 5.808 12.668 1.00 94.44 107 TYR A C 1
ATOM 806 O O . TYR A 1 107 ? 6.405 4.654 12.985 1.00 94.44 107 TYR A O 1
ATOM 814 N N . GLU A 1 108 ? 6.035 6.851 13.184 1.00 95.62 108 GLU A N 1
ATOM 815 C CA . GLU A 1 108 ? 4.935 6.749 14.140 1.00 95.62 108 GLU A CA 1
ATOM 816 C C . GLU A 1 108 ? 3.911 7.858 13.888 1.00 95.62 108 GLU A C 1
ATOM 818 O O . GLU A 1 108 ? 4.287 8.975 13.526 1.00 95.62 108 GLU A O 1
ATOM 823 N N . TRP A 1 109 ? 2.631 7.558 14.132 1.00 97.06 109 TRP A N 1
ATOM 824 C CA . TRP A 1 109 ? 1.516 8.477 13.865 1.00 97.06 109 TRP A CA 1
ATOM 825 C C . TRP A 1 109 ? 0.505 8.552 15.024 1.00 97.06 109 TRP A C 1
ATOM 827 O O . TRP A 1 109 ? -0.650 8.139 14.877 1.00 97.06 109 TRP A O 1
ATOM 837 N N . PRO A 1 110 ? 0.896 9.048 16.213 1.00 96.69 110 PRO A N 1
ATOM 838 C CA . PRO A 1 110 ? -0.002 9.127 17.372 1.00 96.69 110 PRO A CA 1
ATOM 839 C C . PRO A 1 110 ? -1.278 9.941 17.113 1.00 96.69 110 PRO A C 1
ATOM 841 O O . PRO A 1 110 ? -2.321 9.643 17.691 1.00 96.69 110 PRO A O 1
ATOM 844 N N . GLU A 1 111 ? -1.224 10.930 16.222 1.00 97.25 111 GLU A N 1
ATOM 845 C CA . GLU A 1 111 ? -2.355 11.778 15.847 1.00 97.25 111 GLU A CA 1
ATOM 846 C C . GLU A 1 111 ? -3.454 11.043 15.070 1.00 97.25 111 GLU A C 1
ATOM 848 O O . GLU A 1 111 ? -4.562 11.561 14.940 1.00 97.25 111 GLU A O 1
ATOM 853 N N . LEU A 1 112 ? -3.164 9.849 14.540 1.00 96.81 112 LEU A N 1
ATOM 854 C CA . LEU A 1 112 ? -4.129 9.078 13.760 1.00 96.81 112 LEU A CA 1
ATOM 855 C C . LEU A 1 112 ? -5.086 8.255 14.620 1.00 96.81 112 LEU A C 1
ATOM 857 O O . LEU A 1 112 ? -6.043 7.711 14.079 1.00 96.81 112 LEU A O 1
ATOM 861 N N . ILE A 1 113 ? -4.896 8.188 15.941 1.00 95.56 113 ILE A N 1
ATOM 862 C CA . ILE A 1 113 ? -5.849 7.528 16.842 1.00 95.56 113 ILE A CA 1
ATOM 863 C C . ILE A 1 113 ? -7.236 8.179 16.697 1.00 95.56 113 ILE A C 1
ATOM 865 O O . ILE A 1 113 ? -7.396 9.393 16.796 1.00 95.56 113 ILE A O 1
ATOM 869 N N . GLY A 1 114 ? -8.259 7.359 16.454 1.00 91.88 114 GLY A N 1
ATOM 870 C CA . GLY A 1 114 ? -9.638 7.794 16.228 1.00 91.88 114 GLY A CA 1
ATOM 871 C C . GLY A 1 114 ? -9.955 8.254 14.798 1.00 91.88 114 GLY A C 1
ATOM 872 O O . GLY A 1 114 ? -11.121 8.554 14.514 1.00 91.88 114 GLY A O 1
ATOM 873 N N . VAL A 1 115 ? -8.970 8.283 13.894 1.00 92.31 115 VAL A N 1
ATOM 874 C CA . VAL A 1 115 ? -9.167 8.537 12.457 1.00 92.31 115 VAL A CA 1
ATOM 875 C C . VAL A 1 115 ? -9.719 7.279 11.778 1.00 92.31 115 VAL A C 1
ATOM 877 O O . VAL A 1 115 ? -9.436 6.162 12.197 1.00 92.31 115 VAL A O 1
ATOM 880 N N . GLU A 1 116 ? -10.547 7.449 10.748 1.00 87.06 116 GLU A N 1
ATOM 881 C CA . GLU A 1 116 ? -11.050 6.342 9.921 1.00 87.06 116 GLU A CA 1
ATOM 882 C C . GLU A 1 116 ? -9.882 5.603 9.232 1.00 87.06 116 GLU A C 1
ATOM 884 O O . GLU A 1 116 ? -8.911 6.237 8.817 1.00 87.06 116 GLU A O 1
ATOM 889 N N . ILE A 1 117 ? -9.938 4.269 9.168 1.00 82.25 117 ILE A N 1
ATOM 890 C CA . ILE A 1 117 ? -8.802 3.415 8.777 1.00 82.25 117 ILE A CA 1
ATOM 891 C C . ILE A 1 117 ? -8.278 3.718 7.375 1.00 82.25 117 ILE A C 1
ATOM 893 O O . ILE A 1 117 ? -7.065 3.845 7.200 1.00 82.25 117 ILE A O 1
ATOM 897 N N . MET A 1 118 ? -9.154 3.875 6.384 1.00 80.75 118 MET A N 1
ATOM 898 C CA . MET A 1 118 ? -8.723 4.146 5.012 1.00 80.75 118 MET A CA 1
ATOM 899 C C . MET A 1 118 ? -8.129 5.548 4.881 1.00 80.75 118 MET A C 1
ATOM 901 O O . MET A 1 118 ? -7.117 5.738 4.207 1.00 80.75 118 MET A O 1
ATOM 905 N N . LYS A 1 119 ? -8.675 6.529 5.604 1.00 78.88 119 LYS A N 1
ATOM 906 C CA . LYS A 1 119 ? -8.065 7.857 5.719 1.00 78.88 119 LYS A CA 1
ATOM 907 C C . LYS A 1 119 ? -6.691 7.807 6.396 1.00 78.88 119 LYS A C 1
ATOM 909 O O . LYS A 1 119 ? -5.775 8.491 5.944 1.00 78.88 119 LYS A O 1
ATOM 914 N N . ALA A 1 120 ? -6.530 7.014 7.455 1.00 85.19 120 ALA A N 1
ATOM 915 C CA . ALA A 1 120 ? -5.249 6.839 8.137 1.00 85.19 120 ALA A CA 1
ATOM 916 C C . ALA A 1 120 ? -4.204 6.189 7.218 1.00 85.19 120 ALA A C 1
ATOM 918 O O . ALA A 1 120 ? -3.083 6.684 7.147 1.00 85.19 120 ALA A O 1
ATOM 919 N N . LYS A 1 121 ? -4.594 5.162 6.448 1.00 85.94 121 LYS A N 1
ATOM 920 C CA . LYS A 1 121 ? -3.751 4.525 5.422 1.00 85.94 121 LYS A CA 1
ATOM 921 C C . LYS A 1 121 ? -3.178 5.550 4.443 1.00 85.94 121 LYS A C 1
ATOM 923 O O . LYS A 1 121 ? -1.964 5.635 4.300 1.00 85.94 121 LYS A O 1
ATOM 928 N N . ILE A 1 122 ? -4.036 6.391 3.862 1.00 78.50 122 ILE A N 1
ATOM 929 C CA . ILE A 1 122 ? -3.620 7.436 2.912 1.00 78.50 122 ILE A CA 1
ATOM 930 C C . ILE A 1 122 ? -2.628 8.420 3.549 1.00 78.50 122 ILE A C 1
ATOM 932 O O . ILE A 1 122 ? -1.669 8.840 2.907 1.00 78.50 122 ILE A O 1
ATOM 936 N N . ILE A 1 123 ? -2.848 8.821 4.807 1.00 86.81 123 ILE A N 1
ATOM 937 C CA . ILE A 1 123 ? -1.950 9.762 5.494 1.00 86.81 123 ILE A CA 1
ATOM 938 C C . ILE A 1 123 ? -0.575 9.129 5.738 1.00 86.81 123 ILE A C 1
ATOM 940 O O . ILE A 1 123 ? 0.441 9.797 5.547 1.00 86.81 123 ILE A O 1
ATOM 944 N N . ILE A 1 124 ? -0.533 7.859 6.139 1.00 87.06 124 ILE A N 1
ATOM 945 C CA . ILE A 1 124 ? 0.713 7.137 6.422 1.00 87.06 124 ILE A CA 1
ATOM 946 C C . ILE A 1 124 ? 1.548 7.011 5.151 1.00 87.06 124 ILE A C 1
ATOM 948 O O . ILE A 1 124 ? 2.660 7.527 5.120 1.00 87.06 124 ILE A O 1
ATOM 952 N N . GLU A 1 125 ? 0.973 6.466 4.080 1.00 84.81 125 GLU A N 1
ATOM 953 C CA . GLU A 1 125 ? 1.673 6.242 2.802 1.00 84.81 125 GLU A CA 1
ATOM 954 C C . GLU A 1 125 ? 2.105 7.556 2.136 1.00 84.81 125 GLU A C 1
ATOM 956 O O . GLU A 1 125 ? 3.109 7.621 1.434 1.00 84.81 125 GLU A O 1
ATOM 961 N N . ARG A 1 126 ? 1.394 8.658 2.405 1.00 86.06 126 ARG A N 1
ATOM 962 C CA . ARG A 1 126 ? 1.800 9.994 1.949 1.00 86.06 126 ARG A CA 1
ATOM 963 C C . ARG A 1 126 ? 2.954 10.591 2.760 1.00 86.06 126 ARG A C 1
ATOM 965 O O . ARG A 1 126 ? 3.688 11.427 2.241 1.00 86.06 126 ARG A O 1
ATOM 972 N N . THR A 1 127 ? 3.060 10.265 4.047 1.00 90.06 127 THR A N 1
ATOM 973 C CA . THR A 1 127 ? 4.053 10.873 4.958 1.00 90.06 127 THR A CA 1
ATOM 974 C C . THR A 1 127 ? 5.305 10.022 5.143 1.00 90.06 127 THR A C 1
ATOM 976 O O . THR A 1 127 ? 6.327 10.545 5.585 1.00 90.06 127 THR A O 1
ATOM 979 N N . ASN A 1 128 ? 5.228 8.745 4.781 1.00 88.94 128 ASN A N 1
ATOM 980 C CA . ASN A 1 128 ? 6.349 7.844 4.601 1.00 88.94 128 ASN A CA 1
ATOM 981 C C . ASN A 1 128 ? 6.057 6.975 3.355 1.00 88.94 128 ASN A C 1
ATOM 983 O O . ASN A 1 128 ? 5.273 6.032 3.458 1.00 88.94 128 ASN A O 1
ATOM 987 N N . PRO A 1 129 ? 6.613 7.316 2.177 1.00 86.88 129 PRO A N 1
ATOM 988 C CA . PRO A 1 129 ? 6.395 6.553 0.944 1.00 86.88 129 PRO A CA 1
ATOM 989 C C . PRO A 1 129 ? 7.082 5.179 0.927 1.00 86.88 129 PRO A C 1
ATOM 991 O O . PRO A 1 129 ? 6.789 4.382 0.041 1.00 86.88 129 PRO A O 1
ATOM 994 N N . ASP A 1 130 ? 7.954 4.887 1.895 1.00 85.25 130 ASP A N 1
ATOM 995 C CA . ASP A 1 130 ? 8.697 3.625 1.976 1.00 85.25 130 ASP A CA 1
ATOM 996 C C . ASP A 1 130 ? 7.920 2.532 2.734 1.00 85.25 130 ASP A C 1
ATOM 998 O O . ASP A 1 130 ? 8.394 1.407 2.890 1.00 85.25 130 ASP A O 1
ATOM 1002 N N . VAL A 1 131 ? 6.710 2.839 3.221 1.00 86.50 131 VAL A N 1
ATOM 1003 C CA . VAL A 1 131 ? 5.882 1.903 3.994 1.00 86.50 131 VAL A CA 1
ATOM 1004 C C . VAL A 1 131 ? 4.513 1.689 3.367 1.00 86.50 131 VAL A C 1
ATOM 1006 O O . VAL A 1 131 ? 3.911 2.592 2.794 1.00 86.50 131 VAL A O 1
ATOM 1009 N N . VAL A 1 132 ? 3.969 0.490 3.570 1.00 81.94 132 VAL A N 1
ATOM 1010 C CA . VAL A 1 132 ? 2.584 0.149 3.245 1.00 81.94 132 VAL A CA 1
ATOM 1011 C C . VAL A 1 132 ? 1.770 0.042 4.524 1.00 81.94 132 VAL A C 1
ATOM 1013 O O . VAL A 1 132 ? 2.080 -0.743 5.425 1.00 81.94 132 VAL A O 1
ATOM 1016 N N . ALA A 1 133 ? 0.685 0.807 4.597 1.00 82.81 133 ALA A N 1
ATOM 1017 C CA . ALA A 1 133 ? -0.240 0.720 5.715 1.00 82.81 133 ALA A CA 1
ATOM 1018 C C . ALA A 1 133 ? -1.263 -0.400 5.478 1.00 82.81 133 ALA A C 1
ATOM 1020 O O . ALA A 1 133 ? -1.966 -0.427 4.461 1.00 82.81 133 ALA A O 1
ATOM 1021 N N . VAL A 1 134 ? -1.355 -1.326 6.432 1.00 80.81 134 VAL A N 1
ATOM 1022 C CA . VAL A 1 134 ? -2.134 -2.562 6.321 1.00 80.81 134 VAL A CA 1
ATOM 1023 C C . VAL A 1 134 ? -3.288 -2.560 7.327 1.00 80.81 134 VAL A C 1
ATOM 1025 O O . VAL A 1 134 ? -3.055 -2.746 8.524 1.00 80.81 134 VAL A O 1
ATOM 1028 N N . PRO A 1 135 ? -4.538 -2.348 6.875 1.00 78.56 135 PRO A N 1
ATOM 1029 C CA . PRO A 1 135 ? -5.730 -2.548 7.693 1.00 78.56 135 PRO A CA 1
ATOM 1030 C C . PRO A 1 135 ? -5.828 -3.985 8.215 1.00 78.56 135 PRO A C 1
ATOM 1032 O O . PRO A 1 135 ? -5.731 -4.932 7.440 1.00 78.56 135 PRO A O 1
ATOM 1035 N N . LEU A 1 136 ? -6.042 -4.137 9.520 1.00 71.19 136 LEU A N 1
ATOM 1036 C CA . LEU A 1 136 ? -6.325 -5.418 10.170 1.00 71.19 136 LEU A CA 1
ATOM 1037 C C . LEU A 1 136 ? -7.812 -5.552 10.518 1.00 71.19 136 LEU A C 1
ATOM 1039 O O . LEU A 1 136 ? -8.554 -4.571 10.520 1.00 71.19 136 LEU A O 1
ATOM 1043 N N . ASP A 1 137 ? -8.231 -6.764 10.881 1.00 69.38 137 ASP A N 1
ATOM 1044 C CA . ASP A 1 137 ? -9.570 -7.024 11.411 1.00 69.38 137 ASP A CA 1
ATOM 1045 C C . ASP A 1 137 ? -9.760 -6.483 12.842 1.00 69.38 137 ASP A C 1
ATOM 1047 O O . ASP A 1 137 ? -8.813 -6.224 13.592 1.00 69.38 137 ASP A O 1
ATOM 1051 N N . ILE A 1 138 ? -11.024 -6.328 13.248 1.00 59.03 138 ILE A N 1
ATOM 1052 C CA . ILE A 1 138 ? -11.406 -5.844 14.581 1.00 59.03 138 ILE A CA 1
ATOM 1053 C C . ILE A 1 138 ? -10.846 -6.777 15.663 1.00 59.03 138 ILE A C 1
ATOM 1055 O O . ILE A 1 138 ? -11.082 -7.981 15.649 1.00 59.03 138 ILE A O 1
ATOM 1059 N N . GLY A 1 139 ? -10.182 -6.195 16.668 1.00 56.84 139 GLY A N 1
ATOM 1060 C CA . GLY A 1 139 ? -9.739 -6.923 17.863 1.00 56.84 139 GLY A CA 1
ATOM 1061 C C . GLY A 1 139 ? -8.231 -7.118 18.000 1.00 56.84 139 GLY A C 1
ATOM 1062 O O . GLY A 1 139 ? -7.822 -7.778 18.947 1.00 56.84 139 GLY A O 1
ATOM 1063 N N . CYS A 1 140 ? -7.415 -6.509 17.136 1.00 64.12 140 CYS A N 1
ATOM 1064 C CA . CYS A 1 140 ? -6.017 -6.901 16.927 1.00 64.12 140 CYS A CA 1
ATOM 1065 C C . CYS A 1 140 ? -5.197 -7.166 18.193 1.00 64.12 140 CYS A C 1
ATOM 1067 O O . CYS A 1 140 ? -5.147 -6.351 19.120 1.00 64.12 140 CYS A O 1
ATOM 1069 N N . ILE A 1 141 ? -4.506 -8.297 18.131 1.00 53.44 141 ILE A N 1
ATOM 1070 C CA . ILE A 1 141 ? -3.381 -8.709 18.955 1.00 53.44 141 ILE A CA 1
ATOM 1071 C C . ILE A 1 141 ? -2.186 -8.630 17.992 1.00 53.44 141 ILE A C 1
ATOM 1073 O O . ILE A 1 141 ? -2.151 -9.379 17.021 1.00 53.44 141 ILE A O 1
ATOM 1077 N N . THR A 1 142 ? -1.257 -7.690 18.167 1.00 51.94 142 THR A N 1
ATOM 1078 C CA . THR A 1 142 ? 0.034 -7.732 17.448 1.00 51.94 142 THR A CA 1
ATOM 1079 C C . THR A 1 142 ? 0.891 -8.790 18.153 1.00 51.94 142 THR A C 1
ATOM 1081 O O . THR A 1 142 ? 0.894 -8.825 19.380 1.00 51.94 142 THR A O 1
ATOM 1084 N N . LEU A 1 143 ? 1.593 -9.717 17.504 1.00 53.78 143 LEU A N 1
ATOM 1085 C CA . LEU A 1 143 ? 2.512 -9.586 16.371 1.00 53.78 143 LEU A CA 1
ATOM 1086 C C . LEU A 1 143 ? 2.637 -10.962 15.676 1.00 53.78 143 LEU A C 1
ATOM 1088 O O . LEU A 1 143 ? 2.827 -11.947 16.394 1.00 53.78 143 LEU A O 1
ATOM 1092 N N . PRO A 1 144 ? 2.644 -11.089 14.340 1.00 49.28 144 PRO A N 1
ATOM 1093 C CA . PRO A 1 144 ? 3.388 -12.162 13.711 1.00 49.28 144 PRO A CA 1
ATOM 1094 C C . PRO A 1 144 ? 4.776 -11.632 13.348 1.00 49.28 144 PRO A C 1
ATOM 1096 O O . PRO A 1 144 ? 4.920 -10.783 12.476 1.00 49.28 144 PRO A O 1
ATOM 1099 N N . ASP A 1 145 ? 5.777 -12.146 14.053 1.00 49.31 145 ASP A N 1
ATOM 1100 C CA . ASP A 1 145 ? 7.166 -12.235 13.599 1.00 49.31 145 ASP A CA 1
ATOM 1101 C C . ASP A 1 145 ? 7.186 -12.724 12.129 1.00 49.31 145 ASP A C 1
ATOM 1103 O O . ASP A 1 145 ? 6.479 -13.698 11.822 1.00 49.31 145 ASP A O 1
ATOM 1107 N N . PRO A 1 146 ? 7.914 -12.079 11.197 1.00 59.53 146 PRO A N 1
ATOM 1108 C CA . PRO A 1 146 ? 8.902 -11.006 11.380 1.00 59.53 146 PRO A CA 1
ATOM 1109 C C . PRO A 1 146 ? 8.355 -9.570 11.334 1.00 59.53 146 PRO A C 1
ATOM 1111 O O . PRO A 1 146 ? 7.377 -9.279 10.649 1.00 59.53 146 PRO A O 1
ATOM 1114 N N . LEU A 1 147 ? 9.055 -8.662 12.030 1.00 77.44 147 LEU A N 1
ATOM 1115 C CA . LEU A 1 147 ? 8.855 -7.207 11.957 1.00 77.44 147 LEU A CA 1
ATOM 1116 C C . LEU A 1 147 ? 9.257 -6.680 10.578 1.00 77.44 147 LEU A C 1
ATOM 1118 O O . LEU A 1 147 ? 10.350 -6.984 10.091 1.00 77.44 147 LEU A O 1
ATOM 1122 N N . CYS A 1 148 ? 8.388 -5.868 9.977 1.00 83.00 148 CYS A N 1
ATOM 1123 C CA . CYS A 1 148 ? 8.574 -5.368 8.618 1.00 83.00 148 CYS A CA 1
ATOM 1124 C C . CYS A 1 148 ? 8.762 -3.852 8.622 1.00 83.00 148 CYS A C 1
ATOM 1126 O O . CYS A 1 148 ? 7.819 -3.102 8.875 1.00 83.00 148 CYS A O 1
ATOM 1128 N N . CYS A 1 149 ? 9.954 -3.384 8.261 1.00 87.69 149 CYS A N 1
ATOM 1129 C CA . CYS A 1 149 ? 10.260 -1.952 8.220 1.00 87.69 149 CYS A CA 1
ATOM 1130 C C . CYS A 1 149 ? 9.529 -1.192 7.114 1.00 87.69 149 CYS A C 1
ATOM 1132 O O . CYS A 1 149 ? 9.422 0.028 7.174 1.00 87.69 149 CYS A O 1
ATOM 1134 N N . ASN A 1 150 ? 8.977 -1.915 6.145 1.00 87.12 150 ASN A N 1
ATOM 1135 C CA . ASN A 1 150 ? 8.136 -1.375 5.092 1.00 87.12 150 ASN A CA 1
ATOM 1136 C C . ASN A 1 150 ? 6.631 -1.553 5.376 1.00 87.12 150 ASN A C 1
ATOM 1138 O O . ASN A 1 150 ? 5.820 -1.467 4.453 1.00 87.12 150 ASN A O 1
ATOM 1142 N N . ARG A 1 151 ? 6.216 -1.836 6.624 1.00 86.88 151 ARG A N 1
ATOM 1143 C CA . ARG A 1 151 ? 4.793 -1.998 6.974 1.00 86.88 151 ARG A CA 1
ATOM 1144 C C . ARG A 1 151 ? 4.385 -1.223 8.214 1.00 86.88 151 ARG A C 1
ATOM 1146 O O . ARG A 1 151 ? 5.154 -1.054 9.152 1.00 86.88 151 ARG A O 1
ATOM 1153 N N . VAL A 1 152 ? 3.125 -0.793 8.205 1.00 88.44 152 VAL A N 1
ATOM 1154 C CA . VAL A 1 152 ? 2.445 -0.184 9.351 1.00 88.44 152 VAL A CA 1
ATOM 1155 C C . VAL A 1 152 ? 1.091 -0.854 9.540 1.00 88.44 152 VAL A C 1
ATOM 1157 O O . VAL A 1 152 ? 0.192 -0.703 8.710 1.00 88.44 152 VAL A O 1
ATOM 1160 N N . TRP A 1 153 ? 0.908 -1.576 10.641 1.00 85.62 153 TRP A N 1
ATOM 1161 C CA . TRP A 1 153 ? -0.368 -2.229 10.935 1.00 85.62 153 TRP A CA 1
ATOM 1162 C C . TRP A 1 153 ? -1.403 -1.233 11.468 1.00 85.62 153 TRP A C 1
ATOM 1164 O O . TRP A 1 153 ? -1.183 -0.543 12.467 1.00 85.62 153 TRP A O 1
ATOM 1174 N N . LEU A 1 154 ? -2.572 -1.184 10.830 1.00 84.50 154 LEU A N 1
ATOM 1175 C CA . LEU A 1 154 ? -3.693 -0.344 11.239 1.00 84.50 154 LEU A CA 1
ATOM 1176 C C . LEU A 1 154 ? -4.757 -1.182 11.930 1.00 84.50 154 LEU A C 1
ATOM 1178 O O . LEU A 1 154 ? -5.498 -1.920 11.286 1.00 84.50 154 LEU A O 1
ATOM 1182 N N . CYS A 1 155 ? -4.859 -1.034 13.250 1.00 81.56 155 CYS A N 1
ATOM 1183 C CA . CYS A 1 155 ? -5.849 -1.761 14.028 1.00 81.56 155 CYS A CA 1
ATOM 1184 C C . CYS A 1 155 ? -7.148 -0.963 14.230 1.00 81.56 155 CYS A C 1
ATOM 1186 O O . CYS A 1 155 ? -7.109 0.059 14.928 1.00 81.56 155 CYS A O 1
ATOM 1188 N N . PRO A 1 156 ? -8.299 -1.422 13.705 1.00 82.94 156 PRO A N 1
ATOM 1189 C CA . PRO A 1 156 ? -9.582 -0.770 13.930 1.00 82.94 156 PRO A CA 1
ATOM 1190 C C . PRO A 1 156 ? -10.203 -1.056 15.303 1.00 82.94 156 PRO A C 1
ATOM 1192 O O . PRO A 1 156 ? -10.077 -2.136 15.886 1.00 82.94 156 PRO A O 1
ATOM 1195 N N . ASP A 1 157 ? -10.961 -0.080 15.795 1.00 84.06 157 ASP A N 1
ATOM 1196 C CA . ASP A 1 157 ? -11.989 -0.247 16.812 1.00 84.06 157 ASP A CA 1
ATOM 1197 C C . ASP A 1 157 ? -13.300 -0.776 16.194 1.00 84.06 157 ASP A C 1
ATOM 1199 O O . ASP A 1 157 ? -13.415 -1.005 14.989 1.00 84.06 157 ASP A O 1
ATOM 1203 N N . LYS A 1 158 ? -14.340 -0.945 17.020 1.00 83.50 158 LYS A N 1
ATOM 1204 C CA . LYS A 1 158 ? -15.661 -1.419 16.560 1.00 83.50 158 LYS A CA 1
ATOM 1205 C C . LYS A 1 158 ? -16.347 -0.481 15.552 1.00 83.50 158 LYS A C 1
ATOM 1207 O O . LYS A 1 158 ? -17.352 -0.867 14.968 1.00 83.50 158 LYS A O 1
ATOM 1212 N N . LYS A 1 159 ? -15.861 0.751 15.392 1.00 81.69 159 LYS A N 1
ATOM 1213 C CA . LYS A 1 159 ? -16.382 1.768 14.472 1.00 81.69 159 LYS A CA 1
ATOM 1214 C C . LYS A 1 159 ? -15.491 1.932 13.233 1.00 81.69 159 LYS A C 1
ATOM 1216 O O . LYS A 1 159 ? -15.704 2.880 12.482 1.00 81.69 159 LYS A O 1
ATOM 1221 N N . GLY A 1 160 ? -14.503 1.054 13.027 1.00 79.44 160 GLY A N 1
ATOM 1222 C CA . GLY A 1 160 ? -13.583 1.132 11.890 1.00 79.44 160 GLY A CA 1
ATOM 1223 C C . GLY A 1 160 ? -12.609 2.309 11.976 1.00 79.44 160 GLY A C 1
ATOM 1224 O O . GLY A 1 160 ? -12.187 2.840 10.951 1.00 79.44 160 GLY A O 1
ATOM 1225 N N . ARG A 1 161 ? -12.279 2.765 13.190 1.00 88.19 161 ARG A N 1
ATOM 1226 C CA . ARG A 1 161 ? -11.314 3.845 13.432 1.00 88.19 161 ARG A CA 1
ATOM 1227 C C . ARG A 1 161 ? -10.056 3.303 14.077 1.00 88.19 161 ARG A C 1
ATOM 1229 O O . ARG A 1 161 ? -10.115 2.340 14.830 1.00 88.19 161 ARG A O 1
ATOM 1236 N N . VAL A 1 162 ? -8.923 3.941 13.824 1.00 88.75 162 VAL A N 1
ATOM 1237 C CA . VAL A 1 162 ? -7.631 3.574 14.406 1.00 88.75 162 VAL A CA 1
ATOM 1238 C C . VAL A 1 162 ? -7.737 3.545 15.933 1.00 88.75 162 VAL A C 1
ATOM 1240 O O . VAL A 1 162 ? -7.981 4.562 16.581 1.00 88.75 162 VAL A O 1
ATOM 1243 N N . ARG A 1 163 ? -7.549 2.360 16.509 1.00 89.19 163 ARG A N 1
ATOM 1244 C CA . ARG A 1 163 ? -7.639 2.109 17.951 1.00 89.19 163 ARG A CA 1
ATOM 1245 C C . ARG A 1 163 ? -6.313 2.334 18.668 1.00 89.19 163 ARG A C 1
ATOM 1247 O O . ARG A 1 163 ? -6.302 2.713 19.834 1.00 89.19 163 ARG A O 1
ATOM 1254 N N . VAL A 1 164 ? -5.207 2.046 17.987 1.00 87.56 164 VAL A N 1
ATOM 1255 C CA . VAL A 1 164 ? -3.846 2.068 18.540 1.00 87.56 164 VAL A CA 1
ATOM 1256 C C . VAL A 1 164 ? -2.957 2.954 17.684 1.00 87.56 164 VAL A C 1
ATOM 1258 O O . VAL A 1 164 ? -3.208 3.098 16.491 1.00 87.56 164 VAL A O 1
ATOM 1261 N N . LYS A 1 165 ? -1.912 3.527 18.286 1.00 92.69 165 LYS A N 1
ATOM 1262 C CA . LYS A 1 165 ? -0.906 4.312 17.563 1.00 92.69 165 LYS A CA 1
ATOM 1263 C C . LYS A 1 165 ? -0.311 3.469 16.419 1.00 92.69 165 LYS A C 1
ATOM 1265 O O . LYS A 1 165 ? 0.304 2.448 16.725 1.00 92.69 165 LYS A O 1
ATOM 1270 N N . PRO A 1 166 ? -0.436 3.889 15.148 1.00 92.50 166 PRO A N 1
ATOM 1271 C CA . PRO A 1 166 ? 0.272 3.262 14.041 1.00 92.50 166 PRO A CA 1
ATOM 1272 C C . PRO A 1 166 ? 1.779 3.475 14.184 1.00 92.50 166 PRO A C 1
ATOM 1274 O O . PRO A 1 166 ? 2.233 4.587 14.482 1.00 92.50 166 PRO A O 1
ATOM 1277 N N . VAL A 1 167 ? 2.536 2.403 13.976 1.00 91.56 167 VAL A N 1
ATOM 1278 C CA . VAL A 1 167 ? 3.999 2.371 14.043 1.00 91.56 167 VAL A CA 1
ATOM 1279 C C . VAL A 1 167 ? 4.532 1.525 12.896 1.00 91.56 167 VAL A C 1
ATOM 1281 O O . VAL A 1 167 ? 3.882 0.561 12.499 1.00 91.56 167 VAL A O 1
ATOM 1284 N N . VAL A 1 168 ? 5.696 1.895 12.370 1.00 90.31 168 VAL A N 1
ATOM 1285 C CA . VAL A 1 168 ? 6.461 1.031 11.462 1.00 90.31 168 VAL A CA 1
ATOM 1286 C C . VAL A 1 168 ? 6.938 -0.206 12.216 1.00 90.31 168 VAL A C 1
ATOM 1288 O O . VAL A 1 168 ? 7.461 -0.061 13.327 1.00 90.31 168 VAL A O 1
ATOM 1291 N N . GLY A 1 169 ? 6.770 -1.386 11.616 1.00 78.81 169 GLY A N 1
ATOM 1292 C CA . GLY A 1 169 ? 7.105 -2.688 12.205 1.00 78.81 169 GLY A CA 1
ATOM 1293 C C . GLY A 1 169 ? 5.959 -3.685 12.149 1.00 78.81 169 GLY A C 1
ATOM 1294 O O . GLY A 1 169 ? 4.789 -3.271 12.310 1.00 78.81 169 GLY A O 1
#

Secondary structure (DSSP, 8-state):
----SSPPP-B-S--GGGGPPTT----S--GGGBTSBHHHHHHHHHHH-TTSEEEE-SSS---S-S--BTTEEEE-B-TTSBBPPSPP-B-S--GGGGPPTT----SB-GGGTTSBHHHHHHHHHHH-TT-EEEEPPTT-----SS-BTTEEEE-B-TTSBB-S--BB-

pLDDT: mean 78.25, std 14.2, range [32.31, 97.25]

Solvent-accessible surface area (backbone atoms only — not comparable to full-atom values): 9955 Å² total; per-residue (Å²): 133,83,78,68,95,59,80,86,77,44,79,48,95,45,62,46,67,69,61,53,55,96,91,57,81,63,58,57,67,63,83,84,37,54,74,31,50,46,70,61,36,31,54,50,46,35,70,60,23,78,77,34,41,49,40,78,43,97,65,48,70,91,82,83,86,76,78,52,29,66,36,54,41,82,35,17,26,46,103,82,41,18,36,61,78,83,79,76,43,76,48,96,45,49,24,71,70,62,61,58,94,91,63,83,71,58,32,61,40,68,84,42,47,69,33,47,46,71,63,42,33,55,52,47,35,71,57,26,77,76,34,47,54,42,82,51,63,75,75,69,77,89,78,74,84,72,36,14,62,38,26,24,54,39,33,27,36,100,83,48,18,22,63,50,65,36,30,27,50

InterPro domains:
  IPR000864 Proteinase inhibitor I13, potato inhibitor I [PF00280] (23-87)
  IPR000864 Proteinase inhibitor I13, potato inhibitor I [PF00280] (102-169)
  IPR000864 Proteinase inhibitor I13, potato inhibitor I [PTHR33091] (106-169)
  IPR036354 Proteinase inhibitor I13, potato inhibitor I superfamily [SSF54654] (28-86)
  IPR036354 Proteinase inhibitor I13, potato inhibitor I superfamily [SSF54654] (105-169)

Mean predicted aligned error: 14.17 Å

Organism: Solanum tuberosum (NCBI:txid4113)

Foldseek 3Di:
DPPDLDDDFDADPDAWPRPDDVPDPQGRDDPVQFVPAQVVSQVVNCVRHVQAGEREDPAADDQDDDGDGSRYDYAHQDVPRGRDDHDFPFDDDKWCRPDDPPDPAGFWDPVQAFPAQVVVQVVNCVRHVQAGEDEDDEPDDDDPDGFGQRYWYAHQHPVRGRHDIIGRD

Nearest PDB structures (foldseek):
  3rdz-assembly1_C  TM=9.248E-01  e=1.392E-06  Fagopyrum esculentum
  7al8-assembly1_C  TM=8.628E-01  e=1.684E-06  Amaranthus caudatus
  2ci2-assembly1_I  TM=8.662E-01  e=1.288E-05  Hordeum vulgare
  1y48-assembly1_I  TM=8.890E-01  e=6.311E-05  Hordeum vulgare
  1y4d-assembly1_I  TM=8.578E-01  e=1.192E-04  Hordeum vulgare

Radius of gyration: 17.48 Å; Cα contacts (8 Å, |Δi|>4): 308; chains: 1; bounding box: 37×40×46 Å